Protein AF-A0A8T3NNN8-F1 (afdb_monomer_lite)

Foldseek 3Di:
DDPDDFDDDKDWDFQAPDDDDPVPGPGTDTDIDDPRVVVVVVVD

Structure (mmCIF, N/CA/C/O backbone):
data_AF-A0A8T3NNN8-F1
#
_entry.id   AF-A0A8T3NNN8-F1
#
loop_
_atom_site.group_PDB
_atom_site.id
_atom_site.type_symbol
_atom_site.label_atom_id
_atom_site.label_alt_id
_atom_site.label_comp_id
_atom_site.label_asym_id
_atom_site.label_entity_id
_atom_site.label_seq_id
_atom_site.pdbx_PDB_ins_code
_atom_site.Cartn_x
_atom_site.Cartn_y
_atom_site.Cartn_z
_atom_site.occupancy
_atom_site.B_iso_or_equiv
_atom_site.auth_seq_id
_atom_site.auth_comp_id
_atom_site.auth_asym_id
_atom_site.auth_atom_id
_atom_site.pdbx_PDB_model_num
ATOM 1 N N . MET A 1 1 ? 14.597 -5.928 -23.741 1.00 83.19 1 MET A N 1
ATOM 2 C CA . MET A 1 1 ? 15.082 -5.374 -22.456 1.00 83.19 1 MET A CA 1
ATOM 3 C C . MET A 1 1 ? 13.918 -4.638 -21.821 1.00 83.19 1 MET A C 1
ATOM 5 O O . MET A 1 1 ? 13.106 -4.149 -22.594 1.00 83.19 1 MET A O 1
ATOM 9 N N . PRO A 1 2 ? 13.782 -4.612 -20.486 1.00 92.75 2 PRO A N 1
ATOM 10 C CA . PRO A 1 2 ? 12.736 -3.816 -19.848 1.00 92.75 2 PRO A CA 1
ATOM 11 C C . PRO A 1 2 ? 12.965 -2.321 -20.117 1.00 92.75 2 PRO A C 1
ATOM 13 O O . PRO A 1 2 ? 14.105 -1.865 -20.033 1.00 92.75 2 PRO A O 1
ATOM 16 N N . ASP A 1 3 ? 11.897 -1.579 -20.421 1.00 96.50 3 ASP A N 1
ATOM 17 C CA . ASP A 1 3 ? 11.957 -0.120 -20.622 1.00 96.50 3 ASP A CA 1
ATOM 18 C C . ASP A 1 3 ? 12.181 0.629 -19.298 1.00 96.50 3 ASP A C 1
ATOM 20 O O . ASP A 1 3 ? 12.776 1.704 -19.267 1.00 96.50 3 ASP A O 1
ATOM 24 N N . VAL A 1 4 ? 11.729 0.037 -18.187 1.00 96.94 4 VAL A N 1
ATOM 25 C CA . VAL A 1 4 ? 11.836 0.581 -16.830 1.00 96.94 4 VAL A CA 1
ATOM 26 C C . VAL A 1 4 ? 12.227 -0.532 -15.862 1.00 96.94 4 VAL A C 1
ATOM 28 O O . VAL A 1 4 ? 11.686 -1.636 -15.911 1.00 96.94 4 VAL A O 1
ATOM 31 N N . VAL A 1 5 ? 13.143 -0.223 -14.942 1.00 96.75 5 VAL A N 1
ATOM 32 C CA . VAL A 1 5 ? 13.480 -1.069 -13.791 1.00 96.75 5 VAL A CA 1
ATOM 33 C C . VAL A 1 5 ? 13.405 -0.217 -12.529 1.00 96.75 5 VAL A C 1
ATOM 35 O O . VAL A 1 5 ? 14.042 0.832 -12.452 1.00 96.75 5 VAL A O 1
ATOM 38 N N . THR A 1 6 ? 12.644 -0.673 -11.535 1.00 97.62 6 THR A N 1
ATOM 39 C CA . THR A 1 6 ? 12.558 -0.044 -10.211 1.00 97.62 6 THR A CA 1
ATOM 40 C C . THR A 1 6 ? 13.289 -0.890 -9.172 1.00 97.62 6 THR A C 1
ATOM 42 O O . THR A 1 6 ? 13.183 -2.116 -9.205 1.00 97.62 6 THR A O 1
ATOM 45 N N . LEU A 1 7 ? 13.992 -0.261 -8.228 1.00 98.25 7 LEU A N 1
ATOM 46 C CA . LEU A 1 7 ? 14.664 -0.944 -7.119 1.00 98.25 7 LEU A CA 1
ATOM 47 C C . LEU A 1 7 ? 14.239 -0.315 -5.796 1.00 98.25 7 LEU A C 1
ATOM 49 O O . LEU A 1 7 ? 14.492 0.865 -5.580 1.00 98.25 7 LEU A O 1
ATOM 53 N N . GLY A 1 8 ? 13.627 -1.107 -4.922 1.00 97.38 8 GLY A N 1
ATOM 54 C CA . GLY A 1 8 ? 13.143 -0.656 -3.623 1.00 97.38 8 GLY A CA 1
ATOM 55 C C . GLY A 1 8 ? 12.401 -1.761 -2.885 1.00 97.38 8 GLY A C 1
ATOM 56 O O . GLY A 1 8 ? 12.527 -2.938 -3.230 1.00 97.38 8 GLY A O 1
ATOM 57 N N . GLU A 1 9 ? 11.624 -1.377 -1.875 1.00 98.50 9 GLU A N 1
ATOM 58 C CA . GLU A 1 9 ? 10.904 -2.308 -1.007 1.00 98.50 9 GLU A CA 1
ATOM 59 C C . GLU A 1 9 ? 9.394 -2.255 -1.276 1.00 98.50 9 GLU A C 1
ATOM 61 O O . GLU A 1 9 ? 8.749 -1.207 -1.187 1.00 98.50 9 GLU A O 1
ATOM 66 N N . THR A 1 10 ? 8.807 -3.407 -1.599 1.00 98.00 10 THR A N 1
ATOM 67 C CA . THR A 1 10 ? 7.350 -3.566 -1.624 1.00 98.00 10 THR A CA 1
ATOM 68 C C . THR A 1 10 ? 6.835 -3.691 -0.201 1.00 98.00 10 THR A C 1
ATOM 70 O O . THR A 1 10 ? 7.347 -4.483 0.587 1.00 98.00 10 THR A O 1
ATOM 73 N N . MET A 1 11 ? 5.773 -2.958 0.115 1.00 98.50 11 MET A N 1
ATOM 74 C CA . MET A 1 11 ? 5.209 -2.919 1.459 1.00 98.50 11 MET A CA 1
ATOM 75 C C . MET A 1 11 ? 3.738 -3.332 1.475 1.00 98.50 11 MET A C 1
ATOM 77 O O . MET A 1 11 ? 2.975 -3.055 0.548 1.00 98.50 11 MET A O 1
ATOM 81 N N . ALA A 1 12 ? 3.321 -3.937 2.585 1.00 98.44 12 ALA A N 1
ATOM 82 C CA . ALA A 1 12 ? 1.918 -4.096 2.943 1.00 98.44 12 ALA A CA 1
ATOM 83 C C . ALA A 1 12 ? 1.439 -2.843 3.692 1.00 98.44 12 ALA A C 1
ATOM 85 O O . ALA A 1 12 ? 1.900 -2.552 4.795 1.00 98.44 12 ALA A O 1
ATOM 86 N N . LEU A 1 13 ? 0.504 -2.099 3.104 1.00 98.38 13 LEU A N 1
ATOM 87 C CA . LEU A 1 13 ? -0.100 -0.920 3.720 1.00 98.38 13 LEU A CA 1
ATOM 88 C C . LEU A 1 13 ? -1.425 -1.288 4.388 1.00 98.38 13 LEU A C 1
ATOM 90 O O . LEU A 1 13 ? -2.351 -1.751 3.728 1.00 98.38 13 LEU A O 1
ATOM 94 N N . PHE A 1 14 ? -1.550 -0.985 5.677 1.00 98.25 14 PHE A N 1
ATOM 95 C CA . PHE A 1 14 ? -2.823 -0.995 6.393 1.00 98.25 14 PHE A CA 1
ATOM 96 C C . PHE A 1 14 ? -3.405 0.421 6.382 1.00 98.25 14 PHE A C 1
ATOM 98 O O . PHE A 1 14 ? -2.998 1.278 7.164 1.00 98.25 14 PHE A O 1
ATOM 105 N N . ALA A 1 15 ? -4.336 0.686 5.466 1.00 97.94 15 ALA A N 1
ATOM 106 C CA . ALA A 1 15 ? -4.979 1.992 5.341 1.00 97.94 15 ALA A CA 1
ATOM 107 C C . ALA A 1 15 ? -6.246 2.051 6.214 1.00 97.94 15 ALA A C 1
ATOM 109 O O . ALA A 1 15 ? -7.110 1.186 6.050 1.00 97.94 15 ALA A O 1
ATOM 110 N N . PRO A 1 16 ? -6.401 3.040 7.112 1.00 98.19 16 PRO A N 1
ATOM 111 C CA . PRO A 1 16 ? -7.613 3.168 7.917 1.00 98.19 16 PRO A CA 1
ATOM 112 C C . PRO A 1 16 ? -8.825 3.436 7.011 1.00 98.19 16 PRO A C 1
ATOM 114 O O . PRO A 1 16 ? -8.718 4.177 6.029 1.00 98.19 16 PRO A O 1
ATOM 117 N N . ARG A 1 17 ? -9.978 2.825 7.314 1.00 97.62 17 ARG A N 1
ATOM 118 C CA . ARG A 1 17 ? -11.218 3.043 6.535 1.00 97.62 17 ARG A CA 1
ATOM 119 C C . ARG A 1 17 ? -11.906 4.375 6.842 1.00 97.62 17 ARG A C 1
ATOM 121 O O . ARG A 1 17 ? -12.766 4.805 6.079 1.00 97.62 17 ARG A O 1
ATOM 128 N N . GLU A 1 18 ? -11.518 5.014 7.936 1.00 97.25 18 GLU A N 1
ATOM 129 C CA . GLU A 1 18 ? -12.067 6.269 8.438 1.00 97.25 18 GLU 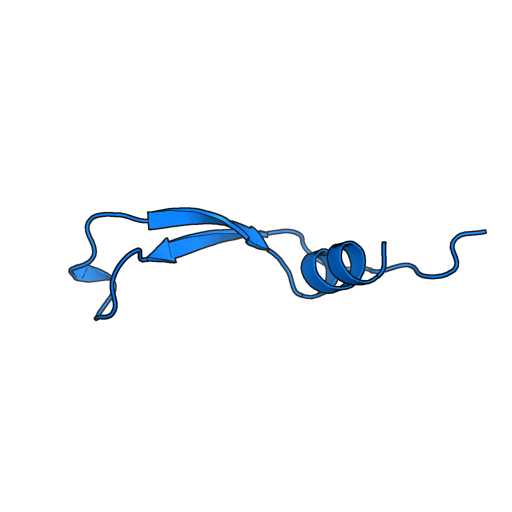A CA 1
ATOM 130 C C . GLU A 1 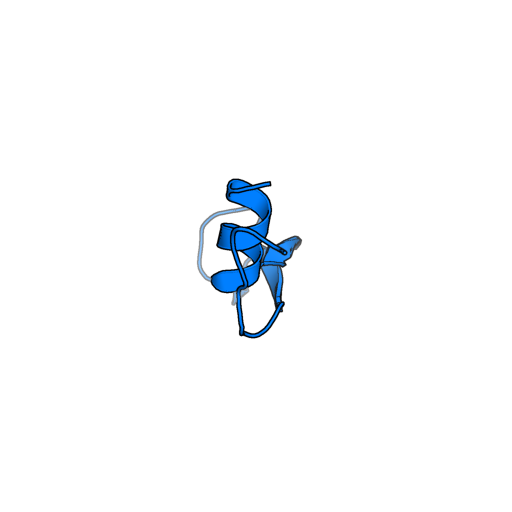18 ? -10.943 7.232 8.846 1.00 97.25 18 GLU A C 1
ATOM 132 O O . GLU A 1 18 ? -9.825 6.817 9.158 1.00 97.25 18 GLU A O 1
ATOM 137 N N . ALA A 1 19 ? -11.220 8.536 8.810 1.00 96.31 19 ALA A N 1
ATOM 138 C CA . ALA A 1 19 ? -10.250 9.556 9.191 1.00 96.31 19 ALA A CA 1
ATOM 139 C C . ALA A 1 19 ? -10.221 9.752 10.714 1.00 96.31 19 ALA A C 1
ATOM 141 O O . ALA A 1 19 ? -11.263 9.829 11.358 1.00 96.31 19 ALA A O 1
ATOM 142 N N . GLY A 1 20 ? -9.024 9.911 11.281 1.00 95.75 20 GLY A N 1
ATOM 143 C CA . GLY A 1 20 ? -8.839 10.190 12.704 1.00 95.75 20 GLY A CA 1
ATOM 144 C C . GLY A 1 20 ? -7.527 9.626 13.252 1.00 95.75 20 GLY A C 1
ATOM 145 O O . GLY A 1 20 ? -6.752 9.014 12.513 1.00 95.75 20 GLY A O 1
ATOM 146 N N . PRO A 1 21 ? -7.239 9.830 14.550 1.00 97.94 21 PRO A N 1
ATOM 147 C CA . PRO A 1 21 ? -6.094 9.199 15.193 1.00 97.94 21 PRO A CA 1
ATOM 148 C C . PRO A 1 21 ? -6.202 7.669 15.136 1.00 97.94 21 PRO A C 1
ATOM 150 O O . PRO A 1 21 ? -7.198 7.108 15.585 1.00 97.94 21 PRO A O 1
ATOM 153 N N . LEU A 1 22 ? -5.145 6.992 14.674 1.00 97.62 22 LEU A N 1
ATOM 154 C CA . LEU A 1 22 ? -5.153 5.539 14.425 1.00 97.62 22 LEU A CA 1
ATOM 155 C C . LEU A 1 22 ? -5.545 4.687 15.639 1.00 97.62 22 LEU A C 1
ATOM 157 O O . LEU A 1 22 ? -6.128 3.626 15.471 1.00 97.62 22 LEU A O 1
ATOM 161 N N . ARG A 1 23 ? -5.281 5.164 16.863 1.00 97.12 23 ARG A N 1
ATOM 162 C CA . ARG A 1 23 ? -5.665 4.473 18.108 1.00 97.12 23 ARG A CA 1
ATOM 163 C C . ARG A 1 23 ? -7.178 4.271 18.283 1.00 97.12 23 ARG A C 1
ATOM 165 O O . ARG A 1 23 ? -7.570 3.524 19.169 1.00 97.12 23 ARG A O 1
ATOM 172 N N . TYR A 1 24 ? -8.003 4.981 17.511 1.00 97.38 24 TYR A N 1
ATOM 173 C CA . TYR A 1 24 ? -9.464 4.867 17.541 1.00 97.38 24 TYR A CA 1
ATOM 174 C C . TYR A 1 24 ? -10.043 4.168 16.308 1.00 97.38 24 TYR A C 1
ATOM 176 O O . TYR A 1 24 ? -11.239 3.911 16.288 1.00 97.38 24 TYR A O 1
ATOM 184 N N . VAL A 1 25 ? -9.217 3.864 15.303 1.00 97.75 25 VAL A N 1
ATOM 185 C CA . VAL A 1 25 ? -9.665 3.175 14.091 1.00 97.75 25 VAL A CA 1
ATOM 186 C C . VAL A 1 25 ? -9.770 1.684 14.387 1.00 97.75 25 VAL A C 1
ATOM 188 O O . VAL A 1 25 ? -8.787 1.061 14.790 1.00 97.75 25 VAL A O 1
ATOM 191 N N . ALA A 1 26 ? -10.950 1.112 14.166 1.00 96.75 26 ALA A N 1
ATOM 192 C CA . ALA A 1 26 ? -11.180 -0.321 14.355 1.00 96.75 26 ALA A CA 1
ATOM 193 C C . ALA A 1 26 ? -10.833 -1.150 13.105 1.00 96.75 26 ALA A C 1
ATOM 195 O O . ALA A 1 26 ? -10.411 -2.297 13.231 1.00 96.75 26 ALA A O 1
ATOM 196 N N . ASP A 1 27 ? -10.963 -0.555 11.912 1.00 97.88 27 ASP A N 1
ATOM 197 C CA . ASP A 1 27 ? -10.872 -1.269 10.639 1.00 97.88 27 ASP A CA 1
ATOM 198 C C . ASP A 1 27 ? -9.817 -0.689 9.692 1.00 97.88 27 ASP A C 1
ATOM 200 O O . ASP A 1 27 ? -9.833 0.491 9.320 1.00 97.88 27 ASP A O 1
ATOM 204 N N . PHE A 1 28 ? -8.948 -1.576 9.204 1.00 98.50 28 PHE A N 1
ATOM 205 C CA . PHE A 1 28 ? -7.921 -1.268 8.215 1.00 98.50 28 PHE A CA 1
ATOM 206 C C . PHE A 1 28 ? -8.111 -2.107 6.952 1.00 98.50 28 PHE A C 1
ATOM 208 O O . PHE A 1 28 ? -8.345 -3.313 7.006 1.00 98.50 28 PHE A O 1
ATOM 215 N N . GLN A 1 29 ? -7.969 -1.470 5.793 1.00 98.38 29 GLN A N 1
ATOM 216 C CA . GLN A 1 29 ? -7.891 -2.150 4.508 1.00 98.38 29 GLN A CA 1
ATOM 217 C C . GLN A 1 29 ? -6.426 -2.438 4.169 1.00 98.38 29 GLN A C 1
ATOM 219 O O . GLN A 1 29 ? -5.622 -1.511 4.055 1.00 98.38 29 GLN A O 1
ATOM 224 N N . LEU A 1 30 ? -6.098 -3.713 3.951 1.00 98.31 30 LEU A N 1
ATOM 225 C CA . LEU A 1 30 ? -4.804 -4.122 3.409 1.00 98.31 30 LEU A CA 1
ATOM 226 C C . LEU A 1 30 ? -4.675 -3.688 1.941 1.00 98.31 30 LEU A C 1
ATOM 228 O O . LEU A 1 30 ? -5.591 -3.900 1.141 1.00 98.31 30 LEU A O 1
ATOM 232 N N . LYS A 1 31 ? -3.532 -3.102 1.585 1.00 98.19 31 LYS A N 1
ATOM 233 C CA . LYS A 1 31 ? -3.168 -2.685 0.226 1.00 98.19 31 LYS A CA 1
ATOM 234 C C . LYS A 1 31 ? -1.715 -3.053 -0.069 1.00 98.19 31 LYS A C 1
ATOM 236 O O . LYS A 1 31 ? -0.885 -3.070 0.836 1.00 98.19 31 LYS A O 1
ATOM 241 N N . ILE A 1 32 ? -1.408 -3.301 -1.339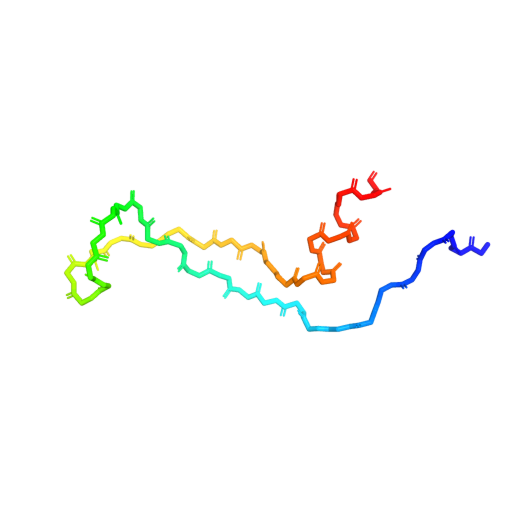 1.00 98.00 32 ILE A N 1
ATOM 242 C CA . ILE A 1 32 ? -0.024 -3.357 -1.825 1.00 98.00 32 ILE A CA 1
ATOM 243 C C . ILE A 1 32 ? 0.453 -1.916 -2.019 1.00 98.00 32 ILE A C 1
ATOM 245 O O . ILE A 1 32 ? -0.291 -1.091 -2.552 1.00 98.00 32 ILE A O 1
ATOM 249 N N . ALA A 1 33 ? 1.653 -1.606 -1.540 1.00 98.19 33 ALA A N 1
ATOM 250 C CA . ALA A 1 33 ? 2.236 -0.273 -1.591 1.00 98.19 33 ALA A CA 1
ATOM 251 C C . ALA A 1 33 ? 3.771 -0.336 -1.718 1.00 98.19 33 ALA A C 1
ATOM 253 O O . ALA A 1 33 ? 4.363 -1.399 -1.896 1.00 98.19 33 ALA A O 1
ATOM 254 N N . GLY A 1 34 ? 4.413 0.826 -1.610 1.00 98.19 34 GLY A N 1
ATOM 255 C CA . GLY A 1 34 ? 5.840 1.037 -1.866 1.00 98.19 34 GLY A CA 1
ATOM 256 C C . GLY A 1 34 ? 5.994 2.046 -2.995 1.00 98.19 34 GLY A C 1
ATOM 257 O O . GLY A 1 34 ? 5.246 1.978 -3.967 1.00 98.19 34 GLY A O 1
ATOM 258 N N . ALA A 1 35 ? 6.906 3.011 -2.871 1.00 98.19 35 ALA A N 1
ATOM 259 C CA . ALA A 1 35 ? 7.032 4.083 -3.864 1.00 98.19 35 ALA A CA 1
ATOM 260 C C . ALA A 1 35 ? 7.350 3.507 -5.253 1.00 98.19 35 ALA A C 1
ATOM 262 O O . ALA A 1 35 ? 6.700 3.832 -6.246 1.00 98.19 35 ALA A O 1
ATOM 263 N N . GLU A 1 36 ? 8.284 2.566 -5.283 1.00 98.50 36 GLU A N 1
ATOM 264 C CA . GLU A 1 36 ? 8.748 1.851 -6.462 1.00 98.50 36 GLU A CA 1
ATOM 265 C C . GLU A 1 36 ? 7.686 0.898 -7.002 1.00 98.50 36 GLU A C 1
ATOM 267 O O . GLU A 1 36 ? 7.450 0.864 -8.204 1.00 98.50 36 GLU A O 1
ATOM 272 N N . THR A 1 37 ? 6.994 0.174 -6.114 1.00 98.19 37 THR A N 1
ATOM 273 C CA . THR A 1 37 ? 5.901 -0.732 -6.507 1.00 98.19 37 THR A CA 1
ATOM 274 C C . THR A 1 37 ? 4.740 0.052 -7.117 1.00 98.19 37 THR A C 1
ATOM 276 O O . THR A 1 37 ? 4.201 -0.344 -8.148 1.00 98.19 37 THR A O 1
ATOM 279 N N . ASN A 1 38 ? 4.384 1.195 -6.524 1.00 98.19 38 ASN A N 1
ATOM 280 C CA . ASN A 1 38 ? 3.343 2.078 -7.040 1.00 98.19 38 ASN A 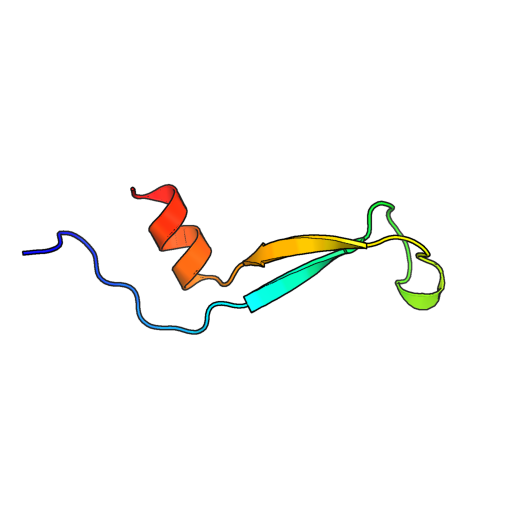CA 1
ATOM 281 C C . ASN A 1 38 ? 3.732 2.652 -8.405 1.00 98.19 38 ASN A C 1
ATOM 283 O O . ASN A 1 38 ? 2.896 2.674 -9.304 1.00 98.19 38 ASN A O 1
ATOM 287 N N . PHE A 1 39 ? 4.988 3.082 -8.579 1.00 98.25 39 PHE A N 1
ATOM 288 C CA . PHE A 1 39 ? 5.485 3.554 -9.871 1.00 98.25 39 PHE A CA 1
ATOM 289 C C . PHE A 1 39 ? 5.438 2.441 -10.919 1.00 98.25 39 PHE A C 1
ATOM 291 O O . PHE A 1 39 ? 4.838 2.632 -11.971 1.00 98.25 39 PHE A O 1
ATOM 298 N N . ALA A 1 40 ? 5.990 1.264 -10.607 1.00 97.69 40 ALA A N 1
ATOM 299 C CA . ALA A 1 40 ? 5.999 0.109 -11.500 1.00 97.69 40 ALA A CA 1
ATOM 300 C C . ALA A 1 40 ? 4.582 -0.327 -11.908 1.00 97.69 40 ALA A C 1
ATOM 302 O O . ALA A 1 40 ? 4.359 -0.652 -13.066 1.00 97.69 40 ALA A O 1
ATOM 303 N N . THR A 1 41 ? 3.616 -0.276 -10.985 1.00 96.94 41 THR A N 1
ATOM 304 C CA . THR A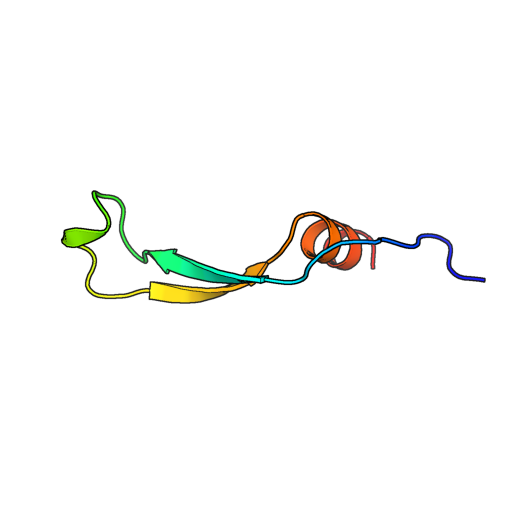 1 41 ? 2.205 -0.608 -11.266 1.00 96.94 41 THR A CA 1
ATOM 305 C C . THR A 1 41 ? 1.503 0.459 -12.109 1.00 96.94 41 THR A C 1
ATOM 307 O O . THR A 1 41 ? 0.535 0.157 -12.788 1.00 96.94 41 THR A O 1
ATOM 310 N N . ALA A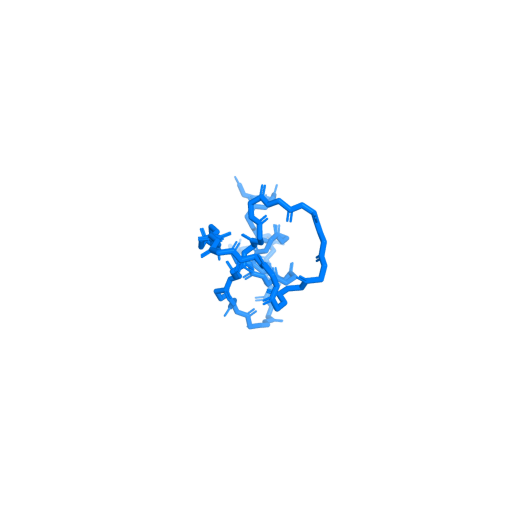 1 42 ? 1.940 1.718 -12.047 1.00 97.44 42 ALA A N 1
ATOM 311 C CA . ALA A 1 42 ? 1.325 2.798 -12.815 1.00 97.44 42 ALA A CA 1
ATOM 312 C C . ALA A 1 42 ? 1.825 2.867 -14.266 1.00 97.44 42 ALA A C 1
ATOM 314 O O . ALA A 1 42 ? 1.118 3.385 -15.128 1.00 97.44 42 ALA A O 1
ATOM 315 N N . VAL A 1 43 ? 3.054 2.410 -14.523 1.00 95.25 43 VAL A N 1
ATOM 316 C CA . VAL A 1 43 ? 3.697 2.481 -15.847 1.00 95.25 43 VAL A CA 1
ATOM 317 C C . VAL A 1 43 ? 3.512 1.219 -16.698 1.00 95.25 43 VAL A C 1
ATOM 319 O O . VAL A 1 43 ? 3.908 1.234 -17.862 1.00 95.25 43 VAL A O 1
ATOM 322 N N . VAL A 1 44 ? 2.930 0.152 -16.135 1.00 75.31 44 VAL A N 1
ATOM 323 C CA . VAL A 1 44 ? 2.616 -1.131 -16.800 1.00 75.31 44 VAL A CA 1
ATOM 324 C C . VAL A 1 44 ? 1.107 -1.316 -16.860 1.00 75.31 44 VAL A C 1
ATOM 326 O O . VAL A 1 44 ? 0.617 -1.728 -17.934 1.00 75.31 44 VAL A O 1
#

pLDDT: mean 96.74, std 4.05, range [75.31, 98.5]

Sequence (44 aa):
MPDVVTLGETMALFAPREAGPLRYVADFQLKIAGAETNFATAVV

Radius of gyration: 14.32 Å; chains: 1; bounding box: 27×16×41 Å

Secondary structure (DSSP, 8-state):
--S----S--EEEEEESSSS-GGG---EEEEEE-HHHHHHHHH-